Protein AF-A0A5B6Z0A1-F1 (afdb_monomer)

Foldseek 3Di:
DKAKDKDKDFAQAQFKWWWAKKKKFKDAVNFTFWIWIDHTDIAGHRGMDIDMIMIDGHCPRPDPVPPVVVVCLVVQKGKMKMKIKTWTWGQDPNPDTDTDIDIWIWIWIAGNPVRDTDPIDID

Solvent-accessible surface area (backbone atoms only — not comparable to full-atom values): 6627 Å² total; per-residue (Å²): 94,66,34,75,47,71,53,72,46,75,31,83,44,88,25,34,37,40,32,50,69,32,57,34,42,29,22,48,93,83,37,68,27,32,54,32,74,41,72,58,48,70,20,50,45,66,29,69,34,78,42,83,39,65,40,48,40,49,65,88,63,53,58,87,84,54,67,56,59,64,55,34,52,72,71,41,46,40,66,35,37,37,40,32,60,41,48,31,34,34,36,39,94,86,74,50,74,44,81,46,74,49,70,43,46,32,41,31,30,30,30,65,84,79,42,42,82,40,80,76,45,73,99

Sequence (123 aa):
MSFNAQVTVKNTNFGHFKFDKSTATISYRGTHVGETVITKARARARSTKKLNVTVNVNSDKVPSTDSRLGSDISSGKLTLTSHATLSGKIQLFKIIKKKKSAEMNCTMDVNTTTHKIENLMCK

Mean predicted aligned error: 3.84 Å

pLDDT: mean 93.55, std 4.32, range [71.81, 97.75]

InterPro domains:
  IPR004864 Late embryogenesis abundant protein, LEA_2 subgroup [PF03168] (7-107)
  IPR055301 Late embryogenesis abundant protein Lea14-like_2 [PTHR31852] (1-113)

Nearest PDB structures (foldseek):
  5had-assembly1_A  TM=3.167E-01  e=1.788E+00  Arabidopsis thaliana
  5x7l-assembly1_A  TM=4.515E-01  e=5.096E+00  Streptomyces laurentii

Secondary structure (DSSP, 8-state):
-EEEEEEEEEE-SSSEEEE--EEEEEEETTEEEEEEEE--EEEPTTEEEEEEEEEEE-STTS-TT-THHHHHHHTTEEEEEEEEEEEEEEEETTTEEEEEEEEEEEEEEEETTT--EEEEEE-

Structure (mmCIF, N/CA/C/O backbone):
data_AF-A0A5B6Z0A1-F1
#
_entry.id   AF-A0A5B6Z0A1-F1
#
loop_
_atom_site.group_PDB
_atom_site.id
_atom_site.type_symbol
_atom_site.label_atom_id
_atom_site.label_alt_id
_atom_site.label_comp_id
_atom_site.label_asym_id
_atom_site.label_entity_id
_atom_site.label_seq_id
_atom_site.pdbx_PDB_ins_code
_atom_site.Cartn_x
_atom_site.Cartn_y
_atom_site.Cartn_z
_atom_site.occupancy
_atom_site.B_iso_or_equiv
_atom_site.auth_seq_id
_atom_site.auth_comp_id
_atom_site.auth_asym_id
_atom_site.auth_atom_id
_atom_site.pdbx_PDB_model_num
ATOM 1 N N . MET A 1 1 ? 6.150 -8.907 -12.646 1.00 89.06 1 MET A N 1
ATOM 2 C CA . MET A 1 1 ? 7.073 -8.964 -11.484 1.00 89.06 1 MET A CA 1
ATOM 3 C C . MET A 1 1 ? 6.259 -9.084 -10.202 1.00 89.06 1 MET A C 1
ATOM 5 O O . MET A 1 1 ? 5.134 -8.598 -10.172 1.00 89.06 1 MET A O 1
ATOM 9 N N . SER A 1 2 ? 6.803 -9.700 -9.153 1.00 93.25 2 SER A N 1
ATOM 10 C CA . SER A 1 2 ? 6.152 -9.778 -7.840 1.00 93.25 2 SER A CA 1
ATOM 11 C C . SER A 1 2 ? 7.131 -9.471 -6.713 1.00 93.25 2 SER A C 1
ATOM 13 O O . SER A 1 2 ? 8.280 -9.908 -6.772 1.00 93.25 2 SER A O 1
ATOM 15 N N . PHE A 1 3 ? 6.673 -8.783 -5.671 1.00 93.69 3 PHE A N 1
ATOM 16 C CA . PHE A 1 3 ? 7.469 -8.504 -4.476 1.00 93.69 3 PHE A CA 1
ATOM 17 C C . PHE A 1 3 ? 6.618 -8.561 -3.208 1.00 93.69 3 PHE A C 1
ATOM 19 O O . PHE A 1 3 ? 5.407 -8.336 -3.228 1.00 93.69 3 PHE A O 1
ATOM 26 N N . ASN A 1 4 ? 7.266 -8.868 -2.086 1.00 94.00 4 ASN A N 1
ATOM 27 C CA . ASN A 1 4 ? 6.621 -8.876 -0.779 1.00 94.00 4 ASN A CA 1
ATOM 28 C C . ASN A 1 4 ? 6.763 -7.509 -0.114 1.00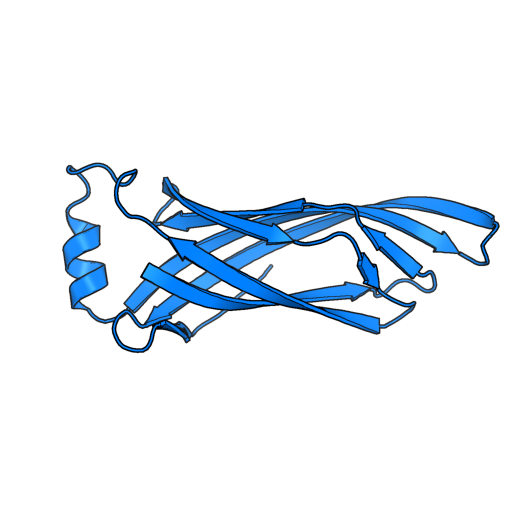 94.00 4 ASN A C 1
ATOM 30 O O . ASN A 1 4 ? 7.834 -6.904 -0.127 1.00 94.00 4 ASN A O 1
ATOM 34 N N . ALA A 1 5 ? 5.685 -7.050 0.508 1.00 94.12 5 ALA A N 1
ATOM 35 C CA . ALA A 1 5 ? 5.636 -5.792 1.230 1.00 94.12 5 ALA A CA 1
ATOM 36 C C . ALA A 1 5 ? 4.906 -5.962 2.565 1.00 94.12 5 ALA A C 1
ATOM 38 O O 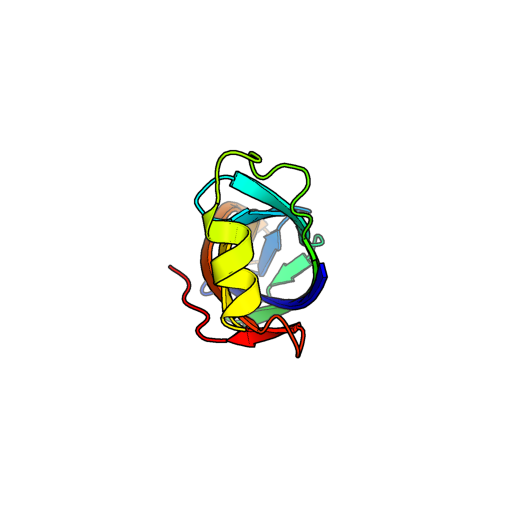. ALA A 1 5 ? 4.226 -6.960 2.821 1.00 94.12 5 ALA A O 1
ATOM 39 N N . GLN A 1 6 ? 5.031 -4.956 3.426 1.00 94.44 6 GLN A N 1
ATOM 40 C CA . GLN A 1 6 ? 4.282 -4.887 4.671 1.00 94.44 6 GLN A CA 1
ATOM 41 C C . GLN A 1 6 ? 3.500 -3.580 4.732 1.00 94.44 6 GLN A C 1
ATOM 43 O O . GLN A 1 6 ? 4.077 -2.498 4.786 1.00 94.44 6 GLN A O 1
ATOM 48 N N . VAL A 1 7 ? 2.177 -3.692 4.790 1.00 95.19 7 VAL A N 1
ATOM 49 C CA . VAL A 1 7 ? 1.292 -2.561 5.065 1.00 95.19 7 VAL A CA 1
ATOM 50 C C . VAL A 1 7 ? 1.181 -2.401 6.574 1.00 95.19 7 VAL A C 1
ATOM 52 O O . VAL A 1 7 ? 0.920 -3.365 7.304 1.00 95.19 7 VAL A O 1
ATOM 55 N N . THR A 1 8 ? 1.371 -1.175 7.060 1.00 95.12 8 THR A N 1
ATOM 56 C CA . THR A 1 8 ? 1.240 -0.865 8.485 1.00 95.12 8 THR A CA 1
ATOM 57 C C . THR A 1 8 ? 0.120 0.136 8.722 1.00 95.12 8 THR A C 1
ATOM 59 O O . THR A 1 8 ? 0.033 1.170 8.074 1.00 95.12 8 THR A O 1
ATOM 62 N N . VAL A 1 9 ? -0.759 -0.179 9.670 1.00 95.56 9 VAL A N 1
ATOM 63 C CA . VAL A 1 9 ? -1.876 0.678 10.072 1.00 95.56 9 VAL A CA 1
ATOM 64 C C . VAL A 1 9 ? -1.620 1.140 11.495 1.00 95.56 9 VAL A C 1
ATOM 66 O O . VAL A 1 9 ? -1.849 0.396 12.456 1.00 95.56 9 VAL A O 1
ATOM 69 N N . LYS A 1 10 ? -1.115 2.366 11.636 1.00 94.94 10 LYS A N 1
ATOM 70 C CA . LYS A 1 10 ? -0.865 2.999 12.934 1.00 94.94 10 LYS A CA 1
ATOM 71 C C . LYS A 1 10 ? -2.157 3.611 13.468 1.00 94.94 10 LYS A C 1
ATOM 73 O O . LYS A 1 10 ? -2.672 4.588 12.936 1.00 94.94 10 LYS A O 1
ATOM 78 N N . ASN A 1 11 ? -2.676 3.054 14.554 1.00 95.31 11 ASN A N 1
ATOM 79 C CA . ASN A 1 11 ? -3.847 3.582 15.237 1.00 95.31 11 ASN A CA 1
ATOM 80 C C . ASN A 1 11 ? -3.427 4.459 16.421 1.00 95.31 11 ASN A C 1
ATOM 82 O O . ASN A 1 11 ? -3.085 3.955 17.488 1.00 95.31 11 ASN A O 1
ATOM 86 N N . THR A 1 12 ? -3.504 5.776 16.251 1.00 93.50 12 THR A N 1
ATOM 87 C CA . THR A 1 12 ? -3.217 6.763 17.306 1.00 93.50 12 THR A CA 1
ATOM 88 C C . THR A 1 12 ? -4.398 7.012 18.250 1.00 93.50 12 THR A C 1
ATOM 90 O O . THR A 1 12 ? -4.247 7.721 19.245 1.00 93.50 12 THR A O 1
ATOM 93 N N . ASN A 1 13 ? -5.564 6.420 17.978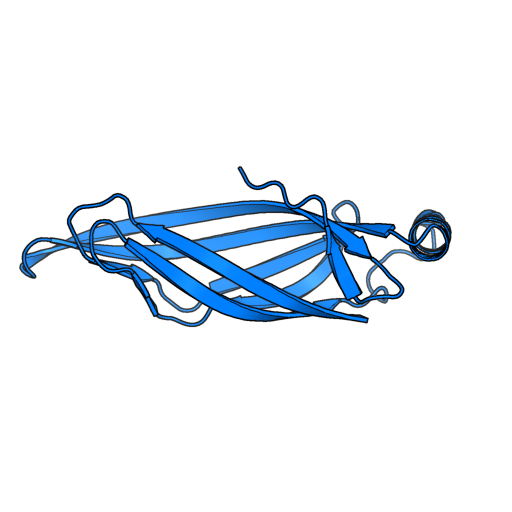 1.00 91.69 13 ASN A N 1
ATOM 94 C CA . ASN A 1 13 ? -6.777 6.601 18.771 1.00 91.69 13 ASN A CA 1
ATOM 95 C C . ASN A 1 13 ? -6.787 5.660 19.996 1.00 91.69 13 ASN A C 1
ATOM 97 O O . ASN A 1 13 ? -6.174 4.588 19.985 1.00 91.69 13 ASN A O 1
ATOM 101 N N . PHE A 1 14 ? -7.539 6.033 21.036 1.00 90.62 14 PHE A N 1
ATOM 102 C CA . PHE A 1 14 ? -7.709 5.244 22.271 1.00 90.62 14 PHE A CA 1
ATOM 103 C C . PHE A 1 14 ? -8.725 4.093 22.152 1.00 90.62 14 PHE A C 1
ATOM 105 O O . PHE A 1 14 ? -8.890 3.299 23.072 1.00 90.62 14 PHE A O 1
ATOM 112 N N . GLY A 1 15 ? -9.392 3.973 21.004 1.00 92.00 15 GLY A N 1
ATOM 113 C CA . GLY A 1 15 ? -10.279 2.860 20.671 1.00 92.00 15 GLY A CA 1
ATOM 114 C C . GLY A 1 15 ? -9.646 1.925 19.651 1.00 92.00 15 GLY A C 1
ATOM 115 O O . GLY A 1 15 ? -8.721 2.306 18.933 1.00 92.00 15 GLY A O 1
ATOM 116 N N . HIS A 1 16 ? -10.161 0.703 19.540 1.00 93.31 16 HIS A N 1
ATOM 117 C CA . HIS A 1 16 ? -9.744 -0.186 18.458 1.00 93.31 16 HIS A CA 1
ATOM 118 C C . HIS A 1 16 ? -10.272 0.334 17.123 1.00 93.31 16 HIS A C 1
ATOM 120 O O . HIS A 1 16 ? -11.464 0.623 17.010 1.00 93.31 16 HIS A O 1
ATOM 126 N N . PHE A 1 17 ? -9.412 0.384 16.111 1.00 95.75 17 PHE A N 1
ATOM 127 C CA . PHE A 1 17 ? -9.818 0.661 14.740 1.00 95.75 17 PHE A CA 1
ATOM 128 C C . PHE A 1 17 ? -10.024 -0.664 14.006 1.00 95.75 17 PHE A C 1
ATOM 130 O O . PHE A 1 17 ? -9.084 -1.440 13.828 1.00 95.75 17 PHE A O 1
ATOM 137 N N . LYS A 1 18 ? -11.273 -0.957 13.643 1.00 95.81 18 LYS A N 1
ATOM 138 C CA . LYS A 1 18 ? -11.646 -2.103 12.807 1.00 95.81 18 LYS A CA 1
ATOM 139 C C . LYS A 1 18 ? -11.867 -1.582 11.395 1.00 95.81 18 LYS A C 1
ATOM 141 O O . LYS A 1 18 ? -12.796 -0.801 11.206 1.00 95.81 18 LYS A O 1
ATOM 146 N N . PHE A 1 19 ? -11.034 -1.996 10.452 1.00 96.38 19 PHE A N 1
ATOM 147 C CA . PHE A 1 19 ? -11.163 -1.633 9.042 1.00 96.38 19 PHE A CA 1
ATOM 148 C C . PHE A 1 19 ? -11.582 -2.847 8.227 1.00 96.38 19 PHE A C 1
ATOM 150 O O . PHE A 1 19 ? -11.236 -3.979 8.575 1.00 96.38 19 PHE A O 1
ATOM 157 N N . ASP A 1 20 ? -12.372 -2.603 7.190 1.00 96.88 20 ASP A N 1
ATOM 158 C CA . ASP A 1 20 ? -12.860 -3.640 6.289 1.00 96.88 20 ASP A CA 1
ATOM 159 C C . ASP A 1 20 ? -11.794 -4.028 5.253 1.00 96.88 20 ASP A C 1
ATOM 161 O O . ASP A 1 20 ? -10.675 -3.513 5.264 1.00 96.88 20 ASP A O 1
ATOM 165 N N . LYS A 1 21 ? -12.112 -5.013 4.406 1.00 97.56 21 LYS A N 1
ATOM 166 C CA . LYS A 1 21 ? -11.240 -5.400 3.294 1.00 97.56 21 LYS A CA 1
ATOM 167 C C . LYS A 1 21 ? -11.129 -4.208 2.340 1.00 97.56 21 LYS A C 1
ATOM 169 O O . LYS A 1 21 ? -12.151 -3.677 1.917 1.00 97.56 21 LYS A O 1
ATOM 174 N N . SER A 1 22 ? -9.902 -3.851 1.990 1.00 97.00 22 SER A N 1
ATOM 175 C CA . SE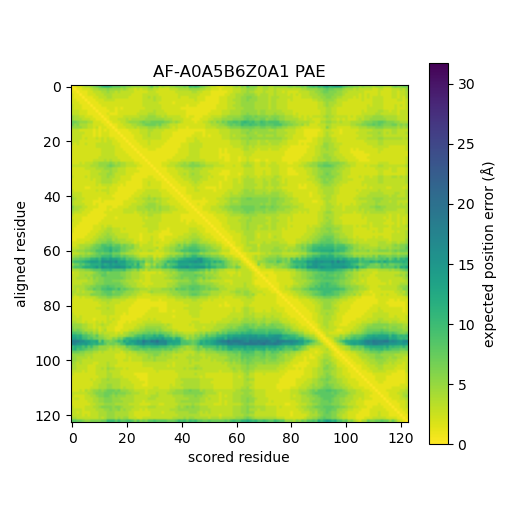R A 1 22 ? -9.583 -2.779 1.045 1.00 97.00 22 SER A CA 1
ATOM 176 C C . SER A 1 22 ? -8.597 -3.287 -0.002 1.00 97.00 22 SER A C 1
ATOM 178 O O . SER A 1 22 ? -7.996 -4.352 0.159 1.00 97.00 22 SER A O 1
ATOM 180 N N . THR A 1 23 ? -8.397 -2.499 -1.051 1.00 97.56 23 THR A N 1
ATOM 181 C CA . THR A 1 23 ? -7.398 -2.758 -2.089 1.00 97.56 23 THR A CA 1
ATOM 182 C C . THR A 1 23 ? -6.386 -1.618 -2.104 1.00 97.56 23 THR A C 1
ATOM 184 O O . THR A 1 23 ? -6.763 -0.450 -2.008 1.00 97.56 23 THR A O 1
ATOM 187 N N . ALA A 1 24 ? -5.104 -1.960 -2.196 1.00 97.38 24 ALA A N 1
ATOM 188 C CA . ALA A 1 24 ? -4.040 -1.027 -2.528 1.00 97.38 24 ALA A CA 1
ATOM 189 C C . ALA A 1 24 ? -3.750 -1.122 -4.025 1.00 97.38 24 ALA A C 1
ATOM 191 O O . ALA A 1 24 ? -3.475 -2.200 -4.543 1.00 97.38 24 ALA A O 1
ATOM 192 N N . THR A 1 25 ? -3.828 0.015 -4.699 1.00 97.62 25 THR A N 1
ATOM 193 C CA . THR A 1 25 ? -3.553 0.187 -6.124 1.00 97.62 25 THR A CA 1
ATOM 194 C C . THR A 1 25 ? -2.091 0.563 -6.299 1.00 97.62 25 THR A C 1
ATOM 196 O O . THR A 1 25 ? -1.600 1.412 -5.558 1.00 97.62 25 THR A O 1
ATOM 199 N N . ILE A 1 26 ? -1.409 -0.042 -7.263 1.00 97.75 26 ILE A N 1
ATOM 200 C CA . ILE A 1 26 ? -0.012 0.227 -7.600 1.00 97.75 26 ILE A CA 1
ATOM 201 C C . ILE A 1 26 ? 0.049 0.789 -9.013 1.00 97.75 26 ILE A C 1
ATOM 203 O O . ILE A 1 26 ? -0.559 0.237 -9.937 1.00 97.75 26 ILE A O 1
ATOM 207 N N . SER A 1 27 ? 0.799 1.872 -9.176 1.00 97.38 27 SER A N 1
ATOM 208 C CA . SER A 1 27 ? 0.880 2.598 -10.432 1.00 97.38 27 SER A CA 1
ATOM 209 C C . SER A 1 27 ? 2.321 2.903 -10.824 1.00 97.38 27 SER A C 1
ATOM 211 O O . SER A 1 27 ? 3.155 3.242 -9.988 1.00 97.38 27 SER A O 1
ATOM 213 N N . TYR A 1 28 ? 2.595 2.835 -12.121 1.00 96.31 28 TYR A N 1
ATOM 214 C CA . TYR A 1 28 ? 3.814 3.342 -12.739 1.00 96.31 28 TYR A CA 1
ATOM 215 C C . TYR A 1 28 ? 3.473 4.637 -13.478 1.00 96.31 28 TYR A C 1
ATOM 217 O O . TYR A 1 28 ? 2.656 4.627 -14.398 1.00 96.31 28 TYR A O 1
ATOM 225 N N . ARG A 1 29 ? 4.042 5.769 -13.040 1.00 93.31 29 ARG A N 1
ATOM 226 C CA . ARG A 1 29 ? 3.817 7.103 -13.643 1.00 93.31 29 ARG A CA 1
ATOM 227 C C . ARG A 1 29 ? 2.333 7.444 -13.887 1.00 93.31 29 ARG A C 1
ATOM 229 O O . ARG A 1 29 ? 1.978 8.043 -14.894 1.00 93.31 29 ARG A O 1
ATOM 236 N N . GLY A 1 30 ? 1.461 7.047 -12.959 1.00 92.69 30 GLY A N 1
ATOM 237 C CA . GLY A 1 30 ? 0.010 7.268 -13.046 1.00 92.69 30 GLY A CA 1
ATOM 238 C C . GLY A 1 30 ? -0.776 6.161 -13.758 1.00 92.69 30 GLY A C 1
ATOM 239 O O . GLY A 1 30 ? -1.992 6.105 -13.612 1.00 92.69 30 GLY A O 1
ATOM 240 N N . THR A 1 31 ? -0.107 5.232 -14.439 1.00 95.25 31 THR A N 1
ATOM 241 C CA . THR A 1 31 ? -0.746 4.067 -15.060 1.00 95.25 31 THR A CA 1
ATOM 242 C C . THR A 1 31 ? -0.895 2.942 -14.048 1.00 95.25 31 THR A C 1
ATOM 244 O O . THR A 1 31 ? 0.085 2.554 -13.416 1.00 95.25 31 THR A O 1
ATOM 247 N N . HIS A 1 32 ? -2.100 2.395 -13.900 1.00 95.88 32 HIS A N 1
ATOM 248 C CA . HIS A 1 32 ? -2.349 1.240 -13.040 1.00 95.88 32 HIS A CA 1
ATOM 249 C C . HIS A 1 32 ? -1.629 -0.006 -13.573 1.00 95.88 32 HIS A C 1
ATOM 251 O O . HIS A 1 32 ? -1.891 -0.438 -14.694 1.00 95.88 32 HIS A O 1
ATOM 257 N N . VAL A 1 33 ? -0.751 -0.590 -12.757 1.00 9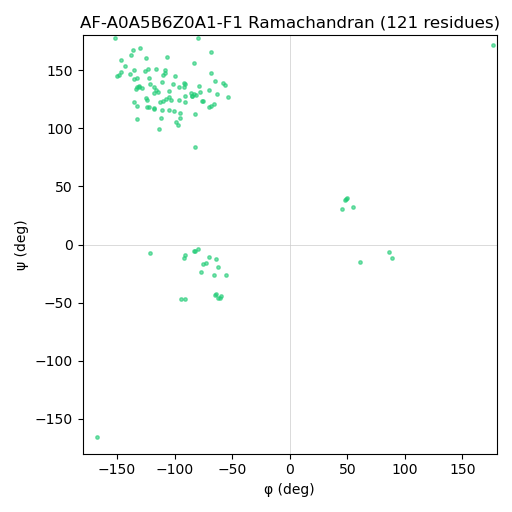6.50 33 VAL A N 1
ATOM 258 C CA . VAL A 1 33 ? 0.061 -1.767 -13.124 1.00 96.50 33 VAL A CA 1
ATOM 259 C C . VAL A 1 33 ? -0.156 -2.956 -12.198 1.00 96.50 33 VAL A C 1
ATOM 261 O O . VAL A 1 33 ? 0.357 -4.039 -12.459 1.00 96.50 33 VAL A O 1
ATOM 264 N N . GLY A 1 34 ? -0.898 -2.791 -11.106 1.00 96.12 34 GLY A N 1
ATOM 265 C CA . GLY A 1 34 ? -1.184 -3.893 -10.202 1.00 96.12 34 GLY A CA 1
ATOM 266 C C . GLY A 1 34 ? -1.980 -3.475 -8.981 1.00 96.12 34 GLY A C 1
ATOM 267 O O . GLY A 1 34 ? -2.182 -2.293 -8.702 1.00 96.12 34 GLY A O 1
ATOM 268 N N . GLU A 1 35 ? -2.407 -4.466 -8.216 1.00 96.56 35 GLU A N 1
ATOM 269 C CA . GLU A 1 35 ? -3.131 -4.265 -6.971 1.00 96.56 35 GLU A CA 1
ATOM 270 C C . GLU A 1 35 ? -2.802 -5.354 -5.953 1.00 96.56 35 GLU A C 1
ATOM 272 O O . GLU A 1 35 ? -2.336 -6.442 -6.292 1.00 96.56 35 GLU A O 1
ATOM 277 N N . THR A 1 36 ? -3.045 -5.056 -4.680 1.00 96.44 36 THR A N 1
ATOM 278 C CA . THR A 1 36 ? -2.991 -6.045 -3.606 1.00 96.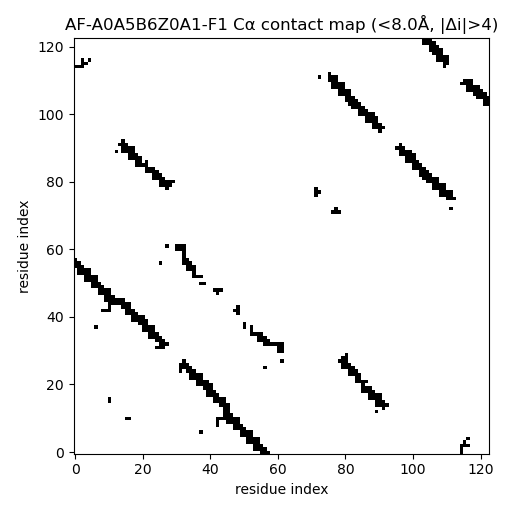44 36 THR A CA 1
ATOM 279 C C . THR A 1 36 ? -4.133 -5.850 -2.625 1.00 96.44 36 THR A C 1
ATOM 281 O O . THR A 1 36 ? -4.555 -4.732 -2.322 1.00 96.44 36 THR A O 1
ATOM 284 N N . VAL A 1 37 ? -4.610 -6.955 -2.064 1.00 96.94 37 VAL A N 1
ATOM 285 C CA . VAL A 1 37 ? -5.660 -6.943 -1.049 1.00 96.94 37 VAL A CA 1
ATOM 286 C C . VAL A 1 37 ? -5.065 -6.626 0.321 1.00 96.94 37 VAL A C 1
ATOM 288 O O . VAL A 1 37 ? -4.153 -7.298 0.799 1.00 96.94 37 VAL A O 1
ATOM 291 N N . ILE A 1 38 ? -5.655 -5.645 0.995 1.00 97.31 38 ILE A N 1
ATOM 292 C CA . ILE A 1 38 ? -5.477 -5.396 2.423 1.00 97.31 38 ILE A CA 1
ATOM 293 C C . ILE A 1 38 ? -6.634 -6.092 3.136 1.00 97.31 38 ILE A C 1
ATOM 295 O O . ILE A 1 38 ? -7.797 -5.692 3.035 1.00 97.31 38 ILE A O 1
ATOM 299 N N . THR A 1 39 ? -6.329 -7.177 3.841 1.00 97.31 39 THR A N 1
ATOM 300 C CA . THR A 1 39 ? -7.354 -7.968 4.522 1.00 97.31 39 THR A CA 1
ATOM 301 C C . THR A 1 39 ? -7.974 -7.204 5.689 1.00 97.31 39 THR A C 1
ATOM 303 O O . THR A 1 39 ? -7.324 -6.413 6.375 1.00 97.31 39 THR A O 1
ATOM 306 N N . LYS A 1 40 ? -9.259 -7.475 5.934 1.00 97.38 40 LYS A N 1
ATOM 307 C CA . LYS A 1 40 ? -9.995 -6.951 7.085 1.00 97.38 40 LYS A CA 1
ATOM 308 C C . LYS A 1 40 ? -9.255 -7.281 8.378 1.00 97.38 40 LYS A C 1
ATOM 310 O O . LYS A 1 40 ? -8.987 -8.447 8.663 1.00 97.38 40 LYS A O 1
ATOM 315 N N . ALA A 1 41 ? -8.987 -6.272 9.202 1.00 96.75 41 ALA A N 1
ATOM 316 C CA . ALA A 1 41 ? -8.327 -6.487 10.482 1.00 96.75 41 ALA A CA 1
ATOM 317 C C . ALA A 1 41 ? -8.695 -5.434 11.536 1.00 96.75 41 ALA A C 1
ATOM 319 O O . ALA A 1 41 ? -9.470 -4.499 11.325 1.00 96.75 41 ALA A O 1
ATOM 320 N N . ARG A 1 42 ? -8.141 -5.629 12.737 1.00 95.75 42 ARG A N 1
ATOM 321 C CA . ARG A 1 42 ? -8.304 -4.736 13.885 1.00 95.75 42 ARG A CA 1
ATOM 322 C C . ARG A 1 42 ? -6.943 -4.255 14.373 1.00 95.75 42 ARG A C 1
ATOM 324 O O . ARG A 1 42 ? -6.151 -5.061 14.863 1.00 95.75 42 ARG A O 1
ATOM 331 N N . ALA A 1 43 ? -6.718 -2.946 14.330 1.00 96.38 43 ALA A N 1
ATOM 332 C CA . ALA A 1 43 ? -5.630 -2.295 15.050 1.00 96.38 43 ALA A CA 1
ATOM 333 C C . ALA A 1 43 ? -6.076 -2.001 16.491 1.00 96.38 43 ALA A C 1
ATOM 335 O O . ALA A 1 43 ? -7.147 -1.425 16.721 1.00 96.38 43 ALA A O 1
ATOM 336 N N . ARG A 1 44 ? -5.283 -2.424 17.486 1.00 95.81 44 ARG A N 1
ATOM 337 C CA . ARG A 1 44 ? -5.593 -2.142 18.898 1.00 95.81 44 ARG A CA 1
ATOM 338 C C . ARG A 1 44 ? -5.437 -0.642 19.181 1.00 95.81 44 ARG A C 1
ATOM 340 O O . ARG A 1 44 ? -4.891 0.089 18.354 1.00 95.81 44 ARG A O 1
ATOM 347 N N . ALA A 1 45 ? -5.954 -0.181 20.318 1.00 94.19 45 ALA A N 1
ATOM 348 C CA . ALA A 1 45 ? -5.781 1.211 20.731 1.00 94.19 45 ALA A CA 1
ATOM 349 C C . ALA A 1 45 ? -4.283 1.531 20.836 1.00 94.19 45 ALA A C 1
ATOM 351 O O . ALA A 1 45 ? -3.528 0.676 21.298 1.00 94.19 45 ALA A O 1
ATOM 352 N N . ARG A 1 46 ? -3.866 2.719 20.379 1.00 94.62 46 ARG A N 1
ATOM 353 C CA . ARG A 1 46 ? -2.469 3.195 20.456 1.00 94.62 46 ARG A CA 1
ATOM 354 C C . ARG A 1 46 ? -1.432 2.172 19.956 1.00 94.62 46 ARG A C 1
ATOM 356 O O . ARG A 1 46 ? -0.369 2.022 20.546 1.00 94.62 46 ARG A O 1
ATOM 363 N N . SER A 1 47 ? -1.740 1.450 18.877 1.00 96.25 47 SER A N 1
ATOM 364 C CA . SER A 1 47 ? -0.888 0.370 18.355 1.00 96.25 47 SER A CA 1
ATOM 365 C C . SER A 1 47 ? -0.779 0.399 16.835 1.00 96.25 47 SER A C 1
ATOM 367 O O . SER A 1 47 ? -1.622 0.989 16.158 1.00 96.25 47 SER A O 1
ATOM 369 N N . THR A 1 48 ? 0.217 -0.303 16.299 1.00 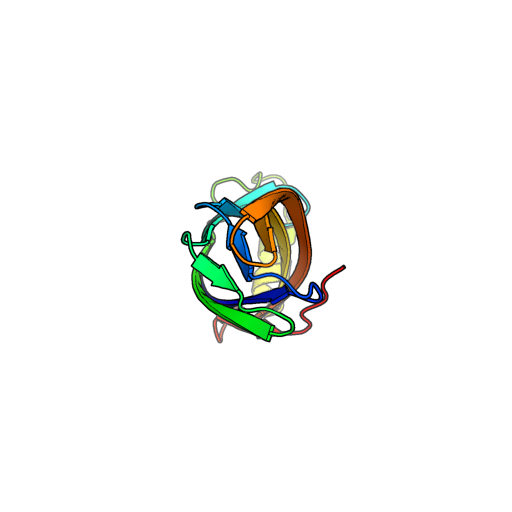96.88 48 THR A N 1
ATOM 370 C CA . THR A 1 48 ? 0.384 -0.502 14.857 1.00 96.88 48 THR A CA 1
ATOM 371 C C . THR A 1 48 ? 0.036 -1.936 14.483 1.00 96.88 48 THR A C 1
ATOM 373 O O . THR A 1 48 ? 0.606 -2.883 15.024 1.00 96.88 48 THR A O 1
ATOM 376 N N . LYS A 1 49 ? -0.885 -2.115 13.533 1.00 97.19 49 LYS A N 1
ATOM 377 C CA . LYS A 1 49 ? -1.155 -3.419 12.917 1.00 97.19 49 LYS A CA 1
ATOM 378 C C . LYS A 1 49 ? -0.281 -3.574 11.677 1.00 97.19 49 LYS A C 1
ATOM 380 O O . LYS A 1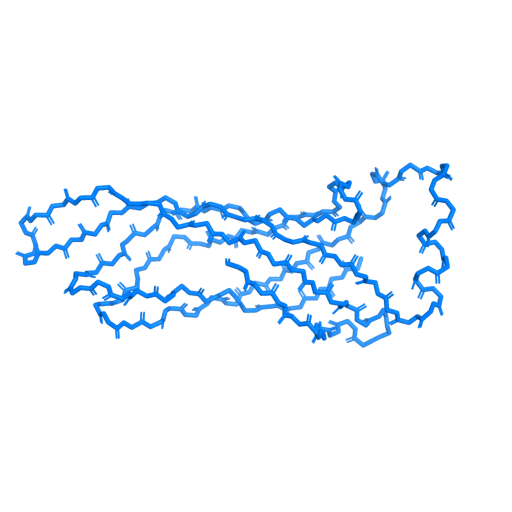 49 ? -0.303 -2.708 10.815 1.00 97.19 49 LYS A O 1
ATOM 385 N N . LYS A 1 50 ? 0.455 -4.679 11.592 1.00 97.44 50 LYS A N 1
ATOM 386 C CA . LYS A 1 50 ? 1.255 -5.065 10.423 1.00 97.44 50 LYS A CA 1
ATOM 387 C C . LYS A 1 50 ? 0.512 -6.136 9.622 1.00 97.44 50 LYS A C 1
ATOM 389 O O . LYS A 1 50 ? -0.084 -7.036 10.224 1.00 97.44 50 LYS A O 1
ATOM 394 N N . LEU A 1 51 ? 0.525 -6.015 8.299 1.00 96.75 51 LEU A N 1
ATOM 395 C CA . LEU A 1 51 ? -0.076 -6.944 7.344 1.00 96.75 51 LEU A CA 1
ATOM 396 C C . LEU A 1 51 ? 0.948 -7.219 6.243 1.00 96.75 51 LEU A C 1
ATOM 398 O O . LEU A 1 51 ? 1.370 -6.288 5.564 1.00 96.75 51 LEU A O 1
ATOM 402 N N . ASN A 1 52 ? 1.352 -8.476 6.080 1.00 96.75 52 ASN A N 1
ATOM 403 C CA . ASN A 1 52 ? 2.199 -8.865 4.956 1.00 96.75 52 ASN A CA 1
ATOM 404 C C . ASN A 1 52 ? 1.325 -9.007 3.711 1.00 96.75 52 ASN A C 1
ATOM 406 O O . ASN A 1 52 ? 0.230 -9.567 3.787 1.00 96.75 52 ASN A O 1
ATOM 410 N N . VAL A 1 53 ? 1.809 -8.488 2.591 1.00 95.81 53 VAL A N 1
ATOM 411 C CA . VAL A 1 53 ? 1.126 -8.531 1.301 1.00 95.81 53 VAL A CA 1
ATOM 412 C C . VAL A 1 53 ? 2.117 -8.916 0.212 1.00 95.81 53 VAL A C 1
ATOM 414 O O . VAL A 1 53 ? 3.303 -8.595 0.300 1.00 95.81 53 VAL A O 1
ATOM 417 N N . THR A 1 54 ? 1.620 -9.580 -0.822 1.00 95.75 54 THR A N 1
ATOM 418 C CA . THR A 1 54 ? 2.379 -9.848 -2.041 1.00 95.75 54 THR A CA 1
ATOM 419 C C . THR A 1 54 ? 1.779 -8.999 -3.142 1.00 95.75 54 THR A C 1
ATOM 421 O O . THR A 1 54 ? 0.579 -9.061 -3.399 1.00 95.75 54 THR A O 1
ATOM 424 N N . VAL A 1 55 ? 2.616 -8.179 -3.758 1.00 95.81 55 VAL A N 1
ATOM 425 C CA . VAL A 1 55 ? 2.221 -7.261 -4.814 1.00 95.81 55 VAL A CA 1
ATOM 426 C C . VAL A 1 55 ? 2.661 -7.851 -6.139 1.00 95.81 55 VAL A C 1
ATOM 428 O O . VAL A 1 55 ? 3.847 -8.116 -6.331 1.00 95.81 55 VAL A O 1
ATOM 431 N N . ASN A 1 56 ? 1.711 -8.013 -7.054 1.00 94.94 56 ASN A N 1
ATOM 432 C CA . ASN A 1 56 ? 1.978 -8.399 -8.431 1.00 94.94 56 ASN A CA 1
ATOM 433 C C . ASN A 1 56 ? 1.818 -7.169 -9.318 1.00 94.94 56 ASN A C 1
ATOM 435 O O . ASN A 1 56 ? 0.785 -6.504 -9.267 1.00 94.94 56 ASN A O 1
ATOM 439 N N . VAL A 1 57 ? 2.838 -6.877 -10.119 1.00 94.00 57 VAL A N 1
ATOM 440 C CA . VAL A 1 57 ? 2.822 -5.783 -11.092 1.00 94.00 57 VAL A CA 1
ATOM 441 C C . VAL A 1 57 ? 3.068 -6.312 -12.498 1.00 94.00 57 VAL A C 1
ATOM 443 O O . VAL A 1 57 ? 3.930 -7.175 -12.713 1.00 94.00 57 VAL A O 1
ATOM 446 N N . ASN A 1 58 ? 2.309 -5.779 -13.447 1.00 92.94 58 ASN A N 1
ATOM 447 C CA . ASN A 1 58 ? 2.351 -6.115 -14.856 1.00 92.94 58 ASN A CA 1
ATOM 448 C C . ASN A 1 58 ? 2.378 -4.836 -15.708 1.00 92.94 58 ASN A C 1
ATOM 450 O O . ASN A 1 58 ? 1.635 -3.886 -15.465 1.00 92.94 58 ASN A O 1
ATOM 454 N N . SER A 1 59 ? 3.248 -4.829 -16.711 1.00 91.44 59 SER A N 1
ATOM 455 C CA . SER A 1 59 ? 3.422 -3.750 -17.673 1.00 91.44 59 SER A CA 1
ATOM 456 C C . SER A 1 59 ? 2.433 -3.774 -18.839 1.00 91.44 59 SER A C 1
ATOM 458 O O . SER A 1 59 ? 2.432 -2.819 -19.601 1.00 91.44 59 SER A O 1
ATOM 460 N N . ASP A 1 60 ? 1.573 -4.787 -18.982 1.00 90.12 60 ASP A N 1
ATOM 461 C CA . ASP A 1 60 ? 0.622 -4.904 -20.109 1.00 90.12 60 ASP A CA 1
ATOM 462 C C . ASP A 1 60 ? -0.295 -3.683 -20.283 1.00 90.12 60 ASP A C 1
ATOM 464 O O . ASP A 1 60 ? -0.817 -3.425 -21.366 1.00 90.12 60 ASP A O 1
ATOM 468 N N . LYS A 1 61 ? -0.536 -2.945 -19.195 1.00 89.19 61 LYS A N 1
ATOM 469 C CA . LYS A 1 61 ? -1.354 -1.726 -19.191 1.00 89.19 61 LYS A CA 1
ATOM 470 C C . LYS A 1 61 ? -0.552 -0.451 -19.439 1.00 89.19 61 LYS A C 1
ATOM 472 O O . LYS A 1 61 ? -1.160 0.599 -19.625 1.00 89.19 61 LYS A O 1
ATOM 477 N N . VAL A 1 62 ? 0.777 -0.526 -19.443 1.00 90.88 62 VAL A N 1
ATOM 478 C CA . VAL A 1 62 ? 1.644 0.603 -19.784 1.00 90.88 62 VAL A CA 1
ATOM 479 C C . VAL A 1 62 ? 1.608 0.787 -21.303 1.00 90.88 62 VAL A C 1
ATOM 481 O O . VAL A 1 62 ? 1.888 -0.168 -22.028 1.00 90.88 62 VAL A O 1
ATOM 484 N N . PRO A 1 63 ? 1.247 1.980 -21.811 1.00 88.12 63 PRO A N 1
ATOM 485 C CA . PRO A 1 63 ? 1.221 2.232 -23.246 1.00 88.12 63 PRO A CA 1
ATOM 486 C C . PRO A 1 63 ? 2.578 1.939 -23.886 1.00 88.12 63 PRO A C 1
ATOM 488 O O . PRO A 1 63 ? 3.610 2.366 -23.374 1.00 88.12 63 PRO A O 1
ATOM 491 N N . SER A 1 64 ? 2.580 1.282 -25.045 1.00 82.31 64 SER A N 1
ATOM 492 C CA . SER A 1 64 ? 3.805 1.005 -25.812 1.00 82.31 64 SER A CA 1
ATOM 493 C C . SER A 1 64 ? 4.531 2.274 -26.275 1.00 82.31 64 SER A C 1
ATOM 495 O O . SER A 1 64 ? 5.721 2.230 -26.572 1.00 82.31 64 SER A O 1
ATOM 497 N N . THR A 1 65 ? 3.833 3.412 -26.306 1.00 84.12 65 THR A N 1
ATOM 498 C CA . THR A 1 65 ? 4.413 4.736 -26.556 1.00 84.12 65 THR A CA 1
ATOM 499 C C . THR A 1 65 ? 5.240 5.266 -25.380 1.00 84.12 65 THR A C 1
ATOM 501 O O . THR A 1 65 ? 6.020 6.199 -25.566 1.00 84.12 65 THR A O 1
ATOM 504 N N . ASP A 1 66 ? 5.112 4.689 -24.179 1.00 83.81 66 ASP A N 1
ATOM 505 C CA . ASP A 1 66 ? 5.949 5.034 -23.032 1.00 83.81 66 ASP A CA 1
ATOM 506 C C . ASP A 1 66 ? 7.290 4.287 -23.097 1.00 83.81 66 ASP A C 1
ATOM 508 O O . ASP A 1 66 ? 7.500 3.240 -22.480 1.00 83.81 66 ASP A O 1
ATOM 512 N N . SER A 1 67 ? 8.230 4.859 -23.851 1.00 85.12 67 SER A N 1
ATOM 513 C CA . SER A 1 67 ? 9.581 4.314 -24.035 1.00 85.12 67 SER A CA 1
ATOM 514 C C . SER A 1 67 ? 10.419 4.260 -22.750 1.00 85.12 67 SER A C 1
ATOM 516 O O . SER A 1 67 ? 11.459 3.600 -22.723 1.00 85.12 67 SER A O 1
ATOM 518 N N . ARG A 1 68 ? 9.978 4.919 -21.669 1.00 90.94 68 ARG A N 1
ATOM 519 C CA . ARG A 1 68 ? 10.737 5.028 -20.413 1.00 90.94 68 ARG A CA 1
ATOM 520 C C . ARG A 1 68 ? 10.673 3.763 -19.577 1.00 90.94 68 ARG A C 1
ATOM 522 O O . ARG A 1 68 ? 11.568 3.530 -18.773 1.00 90.94 68 ARG A O 1
ATOM 529 N N . LEU A 1 69 ? 9.648 2.929 -19.759 1.00 91.12 69 LEU A N 1
ATOM 530 C CA . LEU A 1 69 ? 9.529 1.703 -18.975 1.00 91.12 69 LEU A CA 1
ATOM 531 C C . LEU A 1 69 ? 10.752 0.797 -19.184 1.00 91.12 69 LEU A C 1
ATOM 533 O O . LEU A 1 69 ? 11.312 0.286 -18.217 1.00 91.12 69 LEU A O 1
ATOM 537 N N . GLY A 1 70 ? 11.197 0.643 -20.435 1.00 90.12 70 GLY A N 1
ATOM 538 C CA . GLY A 1 70 ? 12.386 -0.143 -20.763 1.00 90.12 70 GLY A CA 1
ATOM 539 C C . GLY A 1 70 ? 13.654 0.424 -20.123 1.00 90.12 70 GLY A C 1
ATOM 540 O O . GLY A 1 70 ? 14.409 -0.325 -19.501 1.00 90.12 70 GLY A O 1
ATOM 541 N N . SER A 1 71 ? 13.860 1.745 -20.207 1.00 91.31 71 SER A N 1
ATOM 542 C CA . SER A 1 71 ? 15.022 2.397 -19.591 1.00 91.31 71 SER A CA 1
ATOM 543 C C . SER A 1 71 ? 15.001 2.286 -18.066 1.00 91.31 71 SER A C 1
ATOM 545 O O . SER A 1 71 ? 16.017 1.929 -17.474 1.00 91.31 71 SER A O 1
ATOM 547 N N . ASP A 1 72 ? 13.847 2.508 -17.434 1.00 90.94 72 ASP A N 1
ATOM 548 C CA . ASP A 1 72 ? 13.686 2.434 -15.979 1.00 90.94 72 ASP A CA 1
ATOM 549 C C . ASP A 1 72 ? 13.951 0.999 -15.487 1.00 90.94 72 ASP A C 1
ATOM 551 O O . ASP A 1 72 ? 14.712 0.799 -14.540 1.00 90.94 72 ASP A O 1
ATOM 555 N N . ILE A 1 73 ? 13.444 -0.023 -16.191 1.00 90.81 73 ILE A N 1
ATOM 556 C CA . ILE A 1 73 ? 13.757 -1.429 -15.885 1.00 90.81 73 ILE A CA 1
ATOM 557 C C . ILE A 1 73 ? 15.260 -1.707 -16.022 1.00 90.81 73 ILE A C 1
ATOM 559 O O . ILE A 1 73 ? 15.847 -2.320 -15.126 1.00 90.81 73 ILE A O 1
ATOM 563 N N . SER A 1 74 ? 15.883 -1.239 -17.111 1.00 90.75 74 SER A N 1
ATOM 564 C CA . SER A 1 74 ? 17.314 -1.444 -17.384 1.00 90.75 74 SER A CA 1
ATOM 565 C C . SER A 1 74 ? 18.233 -0.731 -16.386 1.00 90.75 74 SER A C 1
ATOM 567 O O . SER A 1 74 ? 19.339 -1.197 -16.127 1.00 90.75 74 SER A O 1
ATOM 569 N N . SER A 1 75 ? 17.757 0.359 -15.773 1.00 92.19 75 SER A N 1
ATOM 570 C CA . SER A 1 75 ? 18.487 1.111 -14.746 1.00 92.19 75 SER A CA 1
ATOM 571 C C . SER A 1 75 ? 18.614 0.359 -13.414 1.00 92.19 75 SER A C 1
ATOM 573 O O . SER A 1 75 ? 19.350 0.782 -12.524 1.00 92.19 75 SER A O 1
ATOM 575 N N . GLY A 1 76 ? 17.885 -0.752 -13.255 1.00 91.81 76 GLY A N 1
ATOM 576 C CA . GLY A 1 76 ? 17.855 -1.545 -12.028 1.00 91.81 76 GLY A CA 1
ATOM 577 C C . GLY A 1 76 ? 16.833 -1.060 -10.995 1.00 91.81 76 GLY A C 1
ATOM 578 O O . GLY A 1 76 ? 16.647 -1.727 -9.974 1.00 91.81 76 GLY A O 1
ATOM 579 N N . LYS A 1 77 ? 16.165 0.080 -11.230 1.00 93.38 77 LYS A N 1
ATOM 580 C CA . LYS A 1 77 ? 15.220 0.694 -10.287 1.00 93.38 77 LYS A CA 1
ATOM 581 C C . LYS A 1 77 ? 13.946 1.161 -10.978 1.00 93.38 77 LYS A C 1
ATOM 583 O O . LYS A 1 77 ? 13.973 2.011 -11.859 1.00 93.38 77 LYS A O 1
ATOM 588 N N . LEU A 1 78 ? 12.814 0.649 -10.506 1.00 95.00 78 LEU A N 1
ATOM 589 C CA . LEU A 1 78 ? 11.492 1.027 -10.987 1.00 95.00 78 LEU A CA 1
ATOM 590 C C . LEU A 1 78 ? 10.733 1.796 -9.905 1.00 95.00 78 LEU A C 1
ATOM 592 O O . LEU A 1 78 ? 10.300 1.210 -8.911 1.00 95.00 78 LEU A O 1
ATOM 596 N N . THR A 1 79 ? 10.541 3.098 -10.105 1.00 96.31 79 THR A N 1
ATOM 597 C CA . THR A 1 79 ? 9.741 3.924 -9.193 1.00 96.31 79 THR A CA 1
ATOM 598 C C . THR A 1 79 ? 8.250 3.677 -9.415 1.00 96.31 79 THR A C 1
ATOM 600 O O . THR A 1 79 ? 7.719 3.868 -10.511 1.00 96.31 79 THR A O 1
ATOM 603 N N . LEU A 1 80 ? 7.557 3.283 -8.351 1.00 96.94 80 LEU A N 1
ATOM 604 C CA . LEU A 1 80 ? 6.126 3.009 -8.319 1.00 96.94 80 LEU A CA 1
ATOM 605 C C . LEU A 1 80 ? 5.445 3.880 -7.266 1.00 96.94 80 LEU A C 1
ATOM 607 O O . LEU A 1 80 ? 6.028 4.227 -6.237 1.00 96.94 80 LEU A O 1
ATOM 611 N N . THR A 1 81 ? 4.176 4.191 -7.495 1.00 97.50 81 THR A N 1
ATOM 612 C CA . THR A 1 81 ? 3.305 4.790 -6.484 1.00 97.50 81 THR A CA 1
ATOM 613 C C . THR A 1 81 ? 2.272 3.779 -6.017 1.00 97.50 81 THR A C 1
ATOM 615 O O . THR A 1 81 ? 1.878 2.874 -6.752 1.00 97.50 81 THR A O 1
ATOM 618 N N . SER A 1 82 ? 1.839 3.915 -4.770 1.00 97.06 82 SER A N 1
ATOM 619 C CA . SER A 1 82 ? 0.801 3.083 -4.178 1.00 97.06 82 SER A CA 1
ATOM 620 C C . SER A 1 82 ? -0.251 3.944 -3.499 1.00 97.06 82 SER A C 1
ATOM 622 O O . SER A 1 82 ? 0.093 4.881 -2.775 1.00 97.06 82 SER A O 1
ATOM 624 N N . HIS A 1 83 ? -1.518 3.602 -3.706 1.00 97.50 83 HIS A N 1
ATOM 625 C CA . HIS A 1 83 ? -2.650 4.284 -3.096 1.00 97.50 83 HIS A CA 1
ATOM 626 C C . HIS A 1 83 ? -3.621 3.285 -2.468 1.00 97.50 83 HIS A C 1
ATOM 628 O O . HIS A 1 83 ? -3.968 2.281 -3.089 1.00 97.50 83 HIS A O 1
ATOM 634 N N . ALA A 1 84 ? -4.094 3.555 -1.254 1.00 97.25 84 ALA A N 1
ATOM 635 C CA . ALA A 1 84 ? -5.153 2.769 -0.629 1.00 97.25 84 ALA A CA 1
ATOM 636 C C . ALA A 1 84 ? -6.020 3.620 0.297 1.00 97.25 84 ALA A C 1
ATOM 638 O O . ALA A 1 84 ? -5.513 4.470 1.025 1.00 97.25 84 ALA A O 1
ATOM 639 N N . THR A 1 85 ? -7.310 3.296 0.360 1.00 97.38 85 THR A N 1
ATOM 640 C CA . THR A 1 85 ? -8.241 3.875 1.335 1.00 97.38 85 THR A CA 1
ATOM 641 C C . THR A 1 85 ? -8.789 2.769 2.233 1.00 97.38 85 THR A C 1
ATOM 643 O O . THR A 1 85 ? -9.471 1.840 1.792 1.00 97.38 85 THR A O 1
ATOM 646 N N . LEU A 1 86 ? -8.489 2.859 3.526 1.00 96.56 86 LEU A N 1
ATOM 647 C CA . LEU A 1 86 ? -8.955 1.943 4.558 1.00 96.56 86 LEU A CA 1
ATOM 648 C C . LEU A 1 86 ? -10.148 2.563 5.274 1.00 96.56 86 LEU A C 1
ATOM 650 O O . LEU A 1 86 ? -9.991 3.448 6.114 1.00 96.56 86 LEU A O 1
ATOM 654 N N . SER A 1 87 ? -11.341 2.062 4.975 1.00 96.69 87 SER A N 1
ATOM 655 C CA . SER A 1 87 ? -12.567 2.467 5.662 1.00 96.69 87 SER A CA 1
ATOM 656 C C . SER A 1 87 ? -12.846 1.557 6.853 1.00 96.69 87 SER A C 1
ATOM 658 O O . SER A 1 87 ? -12.678 0.338 6.792 1.00 96.69 87 SER A O 1
ATOM 660 N N . GLY A 1 88 ? -13.277 2.146 7.965 1.00 95.19 88 GLY A N 1
ATOM 661 C CA . GLY A 1 88 ? -13.511 1.397 9.186 1.00 95.19 88 GLY A CA 1
ATOM 662 C C . GLY A 1 88 ? -14.271 2.158 10.260 1.00 95.19 88 GLY A C 1
ATOM 663 O O . GLY A 1 88 ? -14.900 3.194 10.036 1.00 95.19 88 GLY A O 1
ATOM 664 N N . LYS A 1 89 ? -14.230 1.607 11.472 1.00 94.81 89 LYS A N 1
ATOM 665 C CA . LYS A 1 89 ? -14.857 2.181 12.662 1.00 94.81 89 LYS A CA 1
ATOM 666 C C . LYS A 1 89 ? -13.887 2.154 13.835 1.00 94.81 89 LYS A C 1
ATOM 668 O O . LYS A 1 89 ? -13.274 1.123 14.121 1.00 94.81 89 LYS A O 1
ATOM 673 N N . ILE A 1 90 ? -13.794 3.271 14.551 1.00 93.19 90 ILE A N 1
ATOM 674 C CA . ILE A 1 90 ? -13.205 3.314 15.889 1.00 93.19 90 ILE A CA 1
ATOM 675 C C . ILE A 1 90 ? -14.282 2.904 16.887 1.00 93.19 90 ILE A C 1
ATOM 677 O O . ILE A 1 90 ? -15.376 3.468 16.883 1.00 93.19 90 ILE A O 1
ATOM 681 N N . GLN A 1 91 ? -13.955 1.950 17.756 1.00 88.50 91 GLN A N 1
ATOM 682 C CA . GLN A 1 91 ? -14.799 1.537 18.873 1.00 88.50 91 GLN A CA 1
ATOM 683 C C . GLN A 1 91 ? -14.154 1.954 20.204 1.00 88.50 91 GLN A C 1
ATOM 685 O O . GLN A 1 91 ? -13.082 1.450 20.548 1.00 88.50 91 GLN A O 1
ATOM 690 N N . LEU A 1 92 ? -14.815 2.847 20.947 1.00 83.38 92 LEU A N 1
ATOM 691 C CA . LEU A 1 92 ? -14.423 3.304 22.289 1.00 83.38 92 LEU A CA 1
ATOM 692 C C . LEU A 1 92 ? -15.333 2.658 23.339 1.00 83.38 92 LEU A C 1
ATOM 694 O O . LEU A 1 92 ? -16.549 2.627 23.152 1.00 83.38 92 LEU A O 1
ATOM 698 N N . PHE A 1 93 ? -14.740 2.108 24.407 1.00 81.12 93 PHE A N 1
ATOM 699 C CA . PHE A 1 93 ? -15.445 1.461 25.531 1.00 81.12 93 PHE A CA 1
ATOM 700 C C . PHE A 1 93 ? -16.570 0.495 25.117 1.00 81.12 93 PHE A C 1
ATOM 702 O O . PHE A 1 93 ? -17.574 0.353 25.797 1.00 81.12 93 PHE A O 1
ATOM 709 N N . LYS A 1 94 ? -16.425 -0.151 23.952 1.00 71.81 94 LYS A N 1
ATOM 710 C CA . LYS A 1 94 ? -17.418 -1.019 23.289 1.00 71.81 94 LYS A CA 1
ATOM 711 C C . LYS A 1 94 ? -18.763 -0.372 22.898 1.00 71.81 94 LYS A C 1
ATOM 713 O O . LYS A 1 94 ? -19.418 -0.949 22.031 1.00 71.81 94 LYS A O 1
ATOM 718 N N . ILE A 1 95 ? -19.110 0.806 23.411 1.00 78.00 95 ILE A N 1
ATOM 719 C CA . ILE A 1 95 ? -20.413 1.468 23.238 1.00 78.00 95 ILE A CA 1
ATOM 720 C C . ILE A 1 95 ? -20.393 2.457 22.064 1.00 78.00 95 ILE A C 1
ATOM 722 O O . ILE A 1 95 ? -21.257 2.413 21.190 1.00 78.00 95 ILE A O 1
ATOM 726 N N . ILE A 1 96 ? -19.366 3.306 21.977 1.00 84.81 96 ILE A N 1
ATOM 727 C CA . ILE A 1 96 ? -19.306 4.377 20.974 1.00 84.81 96 ILE A CA 1
ATOM 728 C C . ILE A 1 96 ? -18.594 3.864 19.721 1.00 84.81 96 ILE A C 1
ATOM 730 O O . ILE A 1 96 ? -17.436 3.440 19.780 1.00 84.81 96 ILE A O 1
ATOM 734 N N . LYS A 1 97 ? -19.275 3.925 18.571 1.00 89.38 97 LYS A N 1
ATOM 735 C CA . LYS A 1 97 ? -18.729 3.562 17.253 1.00 89.38 97 LYS A CA 1
ATOM 736 C C . LYS A 1 97 ? -18.729 4.789 16.344 1.00 89.38 97 LYS A C 1
ATOM 738 O O . LYS A 1 97 ? -19.793 5.288 16.000 1.00 89.38 97 LYS A O 1
ATOM 743 N N . LYS A 1 98 ? -17.552 5.241 15.906 1.00 91.38 98 LYS A N 1
ATOM 744 C CA . LYS A 1 98 ? -17.413 6.328 14.920 1.00 91.38 98 LYS A CA 1
ATOM 745 C C . LYS A 1 98 ? -16.792 5.796 13.637 1.00 91.38 98 LYS A C 1
ATOM 747 O O . LYS A 1 98 ? -15.786 5.090 13.703 1.00 91.38 98 LYS A O 1
ATOM 752 N N . LYS A 1 99 ? -17.386 6.113 12.482 1.00 93.62 99 LYS A N 1
ATOM 753 C CA . LYS A 1 99 ? -16.776 5.822 11.176 1.00 93.62 99 LYS A CA 1
ATOM 754 C C . LYS A 1 99 ? -15.489 6.635 11.035 1.00 93.62 99 LYS A C 1
ATOM 756 O O . LYS A 1 99 ? -15.435 7.779 11.481 1.00 93.62 99 LYS A O 1
ATOM 761 N N . LYS A 1 100 ? -14.459 6.030 10.455 1.00 92.69 100 LYS A N 1
ATOM 762 C CA . LYS A 1 100 ? -13.201 6.698 10.131 1.00 92.69 100 LYS A CA 1
ATOM 763 C C . LYS A 1 100 ? -12.580 6.039 8.912 1.00 92.69 100 LYS A C 1
ATOM 765 O O . LYS A 1 100 ? -12.660 4.818 8.781 1.00 92.69 100 LYS A O 1
ATOM 770 N N . SER A 1 101 ? -11.934 6.849 8.091 1.00 93.62 101 SER A N 1
ATOM 771 C CA . SER A 1 101 ? -11.120 6.387 6.976 1.00 93.62 101 SER A CA 1
ATOM 772 C C . SER A 1 101 ? -9.668 6.787 7.206 1.00 93.62 101 SER A C 1
ATOM 774 O O . SER A 1 101 ? -9.390 7.765 7.904 1.00 93.62 101 SER A O 1
ATOM 776 N N . ALA A 1 102 ? -8.754 5.989 6.672 1.00 92.19 102 ALA A N 1
ATOM 777 C CA . ALA A 1 102 ? -7.334 6.285 6.605 1.00 92.19 102 ALA A CA 1
ATOM 778 C C . ALA A 1 102 ? -6.879 6.098 5.161 1.00 92.19 102 ALA A C 1
ATOM 780 O O . ALA A 1 102 ? -7.240 5.106 4.531 1.00 92.19 102 ALA A O 1
ATOM 781 N N . GLU A 1 103 ? -6.102 7.041 4.654 1.00 94.69 103 GLU A N 1
ATOM 782 C CA . GLU A 1 103 ? -5.549 6.987 3.307 1.00 94.69 103 GLU A CA 1
ATOM 783 C C . GLU A 1 103 ? -4.053 6.711 3.386 1.00 94.69 103 GLU A C 1
ATOM 785 O O . GLU A 1 103 ? -3.386 7.082 4.351 1.00 94.69 103 GLU A O 1
ATOM 790 N N . MET A 1 104 ? -3.554 5.996 2.389 1.00 94.50 104 MET A N 1
ATOM 791 C CA . MET A 1 104 ? -2.147 5.708 2.190 1.00 94.50 104 MET A CA 1
ATOM 792 C C . MET A 1 104 ? -1.793 6.193 0.796 1.00 94.50 104 MET A C 1
ATOM 794 O O . MET A 1 104 ? -2.404 5.750 -0.176 1.00 94.50 104 MET A O 1
ATOM 798 N N . ASN A 1 105 ? -0.797 7.064 0.707 1.00 96.12 105 ASN A N 1
ATOM 799 C CA . ASN A 1 105 ? -0.207 7.486 -0.551 1.00 96.12 105 ASN A CA 1
ATOM 800 C C . ASN A 1 105 ? 1.311 7.406 -0.403 1.00 96.12 105 ASN A C 1
ATOM 802 O O . ASN A 1 105 ? 1.902 8.188 0.345 1.00 96.12 105 ASN A O 1
ATOM 806 N N . CYS A 1 106 ? 1.921 6.422 -1.060 1.00 97.00 106 CYS A N 1
ATOM 807 C CA . CYS A 1 106 ? 3.358 6.199 -0.980 1.00 97.00 106 CYS A CA 1
ATOM 808 C C . CYS A 1 106 ? 4.008 6.173 -2.357 1.00 97.00 106 CYS A C 1
ATOM 810 O O . CYS A 1 106 ? 3.418 5.686 -3.320 1.00 97.00 106 CYS A O 1
ATOM 812 N N . THR A 1 107 ? 5.258 6.608 -2.403 1.00 97.75 107 THR A N 1
ATOM 813 C CA . THR A 1 107 ? 6.189 6.406 -3.512 1.00 97.75 107 THR A CA 1
ATOM 814 C C . THR A 1 107 ? 7.279 5.454 -3.044 1.00 97.75 107 THR A C 1
ATOM 816 O O . THR A 1 107 ? 7.720 5.531 -1.896 1.00 97.75 107 THR A O 1
ATOM 819 N N . MET A 1 108 ? 7.690 4.535 -3.908 1.00 96.44 108 MET A N 1
ATOM 820 C CA . MET A 1 108 ? 8.721 3.551 -3.607 1.00 96.44 108 MET A CA 1
ATOM 821 C C . MET A 1 108 ? 9.541 3.233 -4.847 1.00 96.44 108 MET A C 1
ATOM 823 O O . MET A 1 108 ? 8.999 3.210 -5.950 1.00 96.44 108 MET A O 1
ATOM 827 N N . ASP A 1 109 ? 10.812 2.909 -4.656 1.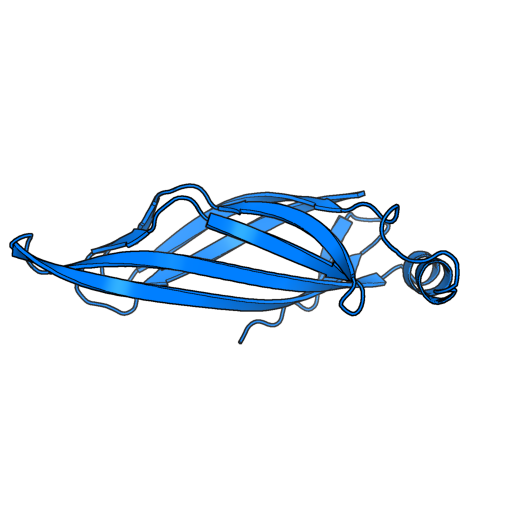00 96.38 109 ASP A N 1
ATOM 828 C CA . ASP A 1 109 ? 11.627 2.308 -5.701 1.00 96.38 109 ASP A CA 1
ATOM 829 C C . ASP A 1 109 ? 11.619 0.799 -5.510 1.00 96.38 109 ASP A C 1
ATOM 831 O O . ASP A 1 109 ? 11.765 0.302 -4.395 1.00 96.38 109 ASP A O 1
ATOM 835 N N . VAL A 1 110 ? 11.447 0.046 -6.589 1.00 95.88 110 VAL A N 1
ATOM 836 C CA . VAL A 1 110 ? 11.604 -1.404 -6.550 1.00 95.88 110 VAL A CA 1
ATOM 837 C C . VAL A 1 110 ? 12.811 -1.789 -7.376 1.00 95.88 110 VAL A C 1
ATOM 839 O O . VAL A 1 110 ? 12.898 -1.480 -8.564 1.00 95.88 110 VAL A O 1
ATOM 842 N N . ASN A 1 111 ? 13.749 -2.470 -6.732 1.00 95.12 111 ASN A N 1
ATOM 843 C CA . ASN A 1 111 ? 14.925 -3.005 -7.388 1.00 95.12 111 ASN A CA 1
ATOM 844 C C . ASN A 1 111 ? 14.506 -4.141 -8.327 1.00 95.12 111 ASN A C 1
ATOM 846 O O . ASN A 1 111 ? 13.937 -5.139 -7.876 1.00 95.12 111 ASN A O 1
ATOM 850 N N . THR A 1 112 ? 14.762 -4.000 -9.623 1.00 92.12 112 THR A N 1
ATOM 851 C CA . THR A 1 112 ? 14.226 -4.918 -10.642 1.00 92.12 112 THR A CA 1
ATOM 852 C C . THR A 1 112 ? 14.936 -6.269 -10.671 1.00 92.12 112 THR A C 1
ATOM 854 O O . THR A 1 112 ? 14.363 -7.234 -11.164 1.00 92.12 112 THR A O 1
ATOM 857 N N . THR A 1 113 ? 16.125 -6.376 -10.072 1.00 91.56 113 THR A N 1
ATOM 858 C CA . THR A 1 113 ? 16.873 -7.638 -9.951 1.00 91.56 113 THR A CA 1
ATOM 859 C C . THR A 1 113 ? 16.534 -8.374 -8.659 1.00 91.56 113 THR A C 1
ATOM 861 O O . THR A 1 113 ? 16.307 -9.580 -8.658 1.00 91.56 113 THR A O 1
ATOM 864 N N . THR A 1 114 ? 16.513 -7.660 -7.528 1.00 93.69 114 THR A N 1
ATOM 865 C CA . THR A 1 114 ? 16.301 -8.283 -6.206 1.00 93.69 114 THR A CA 1
ATOM 866 C C . THR A 1 114 ? 14.838 -8.317 -5.772 1.00 93.69 114 THR A C 1
ATOM 868 O O . THR A 1 114 ? 14.514 -8.968 -4.778 1.00 93.69 114 THR A O 1
ATOM 871 N N . HIS A 1 115 ? 13.962 -7.602 -6.485 1.00 92.44 115 HIS A N 1
ATOM 872 C CA . HIS A 1 115 ? 12.544 -7.414 -6.168 1.00 92.44 115 HIS A CA 1
ATOM 873 C C . HIS A 1 115 ? 12.310 -6.863 -4.752 1.00 92.44 115 HIS A C 1
ATOM 875 O O . HIS A 1 115 ? 11.317 -7.181 -4.095 1.00 92.44 115 HIS A O 1
ATOM 881 N N . LYS A 1 116 ? 13.243 -6.044 -4.257 1.00 94.19 116 LYS A N 1
ATOM 882 C CA . LYS A 1 116 ? 13.150 -5.395 -2.946 1.00 94.19 116 LYS A CA 1
ATOM 883 C C . LYS A 1 116 ? 12.676 -3.958 -3.086 1.00 94.19 116 LYS A C 1
ATOM 885 O O . LYS A 1 116 ? 13.036 -3.267 -4.034 1.00 94.19 116 LYS A O 1
ATOM 890 N N . ILE A 1 117 ? 11.890 -3.529 -2.104 1.00 95.06 117 ILE A N 1
ATOM 891 C CA . ILE A 1 117 ? 11.481 -2.136 -1.956 1.00 95.06 117 ILE A CA 1
ATOM 892 C C . ILE A 1 117 ? 12.638 -1.341 -1.343 1.00 95.06 117 ILE A C 1
ATOM 894 O O . ILE A 1 117 ? 13.187 -1.721 -0.309 1.00 95.06 117 ILE A O 1
ATOM 898 N N . GLU A 1 118 ? 12.949 -0.216 -1.965 1.00 94.69 118 GLU A N 1
ATOM 899 C CA . GLU A 1 118 ? 13.905 0.804 -1.557 1.00 94.69 118 GLU A CA 1
ATOM 900 C C . GLU A 1 118 ? 13.186 2.167 -1.506 1.00 94.69 118 GLU A C 1
ATOM 902 O O . GLU A 1 118 ? 12.116 2.343 -2.091 1.00 94.69 118 GLU A O 1
ATOM 907 N N . ASN A 1 119 ? 13.755 3.142 -0.788 1.00 94.94 119 ASN A N 1
ATOM 908 C CA . ASN A 1 119 ? 13.296 4.542 -0.789 1.00 94.94 119 ASN A CA 1
ATOM 909 C C . ASN A 1 119 ? 11.779 4.741 -0.572 1.00 94.94 119 ASN A C 1
ATOM 911 O O . ASN A 1 119 ? 11.149 5.586 -1.206 1.00 94.94 119 ASN A O 1
ATOM 915 N N . LEU A 1 120 ? 11.174 3.961 0.329 1.00 95.44 120 LEU A N 1
ATOM 916 C CA . LEU A 1 120 ? 9.745 4.055 0.622 1.00 95.44 120 LEU A CA 1
ATOM 917 C C . LEU A 1 120 ? 9.420 5.356 1.369 1.00 95.44 120 LEU A C 1
ATOM 919 O O . LEU A 1 120 ? 9.848 5.555 2.506 1.00 95.44 120 LEU A O 1
ATOM 923 N N . MET A 1 121 ? 8.588 6.195 0.759 1.00 96.06 121 MET A N 1
ATOM 924 C CA . MET A 1 121 ? 8.083 7.435 1.343 1.00 96.06 121 MET A CA 1
ATOM 925 C C . MET A 1 121 ? 6.559 7.448 1.308 1.00 96.06 121 MET A C 1
ATOM 927 O O . MET A 1 121 ? 5.975 7.304 0.241 1.00 96.06 121 MET A O 1
ATOM 931 N N . CYS A 1 122 ? 5.914 7.664 2.455 1.00 93.56 122 CYS A N 1
ATOM 932 C CA . CYS A 1 122 ? 4.457 7.734 2.581 1.00 93.56 122 CYS A CA 1
ATOM 933 C C . CYS A 1 122 ? 4.028 9.074 3.184 1.00 93.56 122 CYS A C 1
ATOM 935 O O . CYS A 1 122 ? 4.713 9.587 4.073 1.00 93.56 122 CYS A O 1
ATOM 937 N N . LYS A 1 123 ? 2.900 9.610 2.714 1.00 84.38 123 LYS A N 1
ATOM 938 C CA . LYS A 1 123 ? 2.249 10.815 3.247 1.00 84.38 123 LYS A CA 1
ATOM 939 C C . LYS A 1 123 ? 1.043 10.458 4.108 1.00 84.38 123 LYS A C 1
ATOM 941 O O . LYS A 1 123 ? 0.358 9.467 3.764 1.00 84.38 123 LYS A O 1
#

Organism: Davidia involucrata (NCBI:txid16924)

Radius of gyration: 16.72 Å; Cα contacts (8 Å, |Δi|>4): 290; chains: 1; bounding box: 39×21×52 Å